Protein AF-A0A852W9G6-F1 (afdb_monomer_lite)

Secondary structure (DSSP, 8-state):
--------HHHHHHHHHHHHHHHHHHHHHHHHHSS-SEEE-TTS-EEE-HHHHHHHHHHHHHHHHHHHHTPPPTTHHHHHHHHHHHHHHHHHHHHHHHSPP-

Radius of gyration: 21.48 Å; chains: 1; bounding box: 53×25×56 Å

Foldseek 3Di:
DQPPDDDDPVLVVLVVVLVVLVVVLVVLVVVVVPDDQWDQDPVRDIDGDVSVVVNVVSVVSNVVSVVVSVPDDRVRCVVVVVVVVVVVVVVVVVVVVPDPDD

Sequence (102 aa):
MAAEMELRPDEVLVLEHAARTVDLLARIDEALVSAPLTVKGSMGQIVEHPLVSESRAQRATLARLLAQLKLLDSDDARVVAVAGRRTSRARAAAQARWQPSA

Structure (mmCIF, N/CA/C/O backbone):
data_AF-A0A852W9G6-F1
#
_entry.id   AF-A0A852W9G6-F1
#
loop_
_atom_site.group_PDB
_atom_site.id
_atom_site.type_symbol
_atom_site.label_atom_id
_atom_site.label_alt_id
_atom_site.label_comp_id
_atom_site.label_asym_id
_atom_site.label_entity_id
_atom_site.label_seq_id
_atom_site.pdbx_PDB_ins_code
_atom_site.Cartn_x
_atom_site.Cartn_y
_atom_site.Cartn_z
_atom_site.occupancy
_atom_site.B_iso_or_equiv
_atom_site.auth_seq_id
_atom_site.auth_comp_id
_atom_site.auth_asym_id
_atom_site.auth_atom_id
_atom_site.pdbx_PDB_model_num
ATOM 1 N N . MET A 1 1 ? -2.373 -12.660 -29.090 1.00 36.59 1 MET A N 1
ATOM 2 C CA . MET A 1 1 ? -0.939 -12.635 -28.732 1.00 36.59 1 MET A CA 1
ATOM 3 C C . MET A 1 1 ? -0.709 -11.390 -27.896 1.00 36.59 1 MET A C 1
ATOM 5 O O . MET A 1 1 ? -0.792 -10.301 -28.453 1.00 36.59 1 MET A O 1
ATOM 9 N N . ALA A 1 2 ? -0.526 -11.536 -26.582 1.00 45.69 2 ALA A N 1
ATOM 10 C CA . ALA A 1 2 ? -0.070 -10.423 -25.755 1.00 45.69 2 ALA A CA 1
ATOM 11 C C . ALA A 1 2 ? 1.337 -10.036 -26.230 1.00 45.69 2 ALA A C 1
ATOM 13 O O . ALA A 1 2 ? 2.143 -10.916 -26.530 1.00 45.69 2 ALA A O 1
ATOM 14 N N . ALA A 1 3 ? 1.605 -8.744 -26.389 1.00 56.19 3 ALA A N 1
ATOM 15 C CA . ALA A 1 3 ? 2.964 -8.299 -26.650 1.00 56.19 3 ALA A CA 1
ATOM 16 C C . ALA A 1 3 ? 3.798 -8.603 -25.398 1.00 56.19 3 ALA A C 1
ATOM 18 O O . ALA A 1 3 ? 3.446 -8.140 -24.315 1.00 56.19 3 ALA A O 1
ATOM 19 N N . GLU A 1 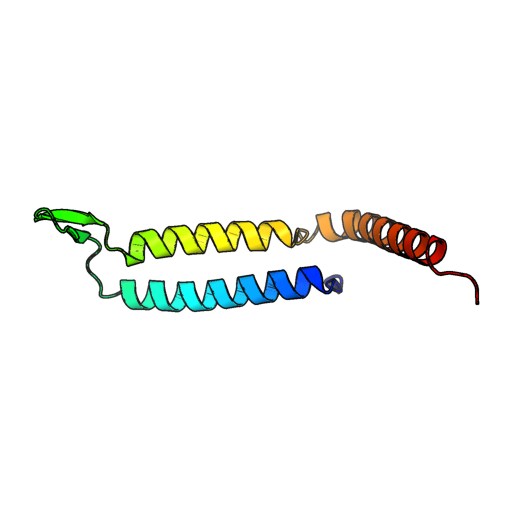4 ? 4.872 -9.382 -25.531 1.00 58.94 4 GLU A N 1
ATOM 20 C CA . GLU A 1 4 ? 5.870 -9.492 -24.467 1.00 58.94 4 GLU A CA 1
ATOM 21 C C . GLU A 1 4 ? 6.483 -8.105 -24.260 1.00 58.94 4 GLU A C 1
ATOM 23 O O . GLU A 1 4 ? 7.164 -7.562 -25.134 1.00 58.94 4 GLU A O 1
ATOM 28 N N . MET A 1 5 ? 6.152 -7.491 -23.127 1.00 64.12 5 MET A N 1
ATOM 29 C CA . MET A 1 5 ? 6.695 -6.206 -22.724 1.00 64.12 5 MET A CA 1
ATOM 30 C C . MET A 1 5 ? 7.882 -6.469 -21.807 1.00 64.12 5 MET A C 1
ATOM 32 O O . MET A 1 5 ? 7.714 -6.857 -20.653 1.00 64.12 5 MET A O 1
ATOM 36 N N . GLU A 1 6 ? 9.085 -6.278 -22.336 1.00 77.81 6 GLU A N 1
ATOM 37 C CA . GLU A 1 6 ? 10.304 -6.329 -21.537 1.00 77.81 6 GLU A CA 1
ATOM 38 C C . GLU A 1 6 ? 10.392 -5.060 -20.676 1.00 77.81 6 GLU A C 1
ATOM 40 O O . GLU A 1 6 ? 10.474 -3.944 -21.198 1.00 77.81 6 GLU A O 1
ATOM 45 N N . LEU A 1 7 ? 10.317 -5.236 -19.355 1.00 82.44 7 LEU A N 1
ATOM 46 C CA . LEU A 1 7 ? 10.411 -4.143 -18.390 1.00 82.44 7 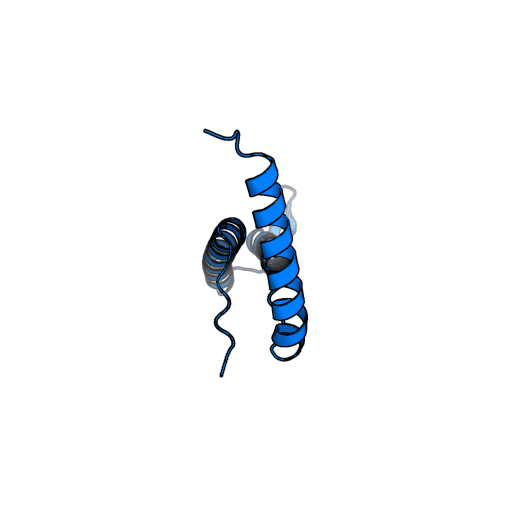LEU A CA 1
ATOM 47 C C . LEU A 1 7 ? 11.861 -3.689 -18.237 1.00 82.44 7 LEU A C 1
ATOM 49 O O . LEU A 1 7 ? 12.790 -4.494 -18.158 1.00 82.44 7 LEU A O 1
ATOM 53 N N . ARG A 1 8 ? 12.058 -2.378 -18.131 1.00 84.94 8 ARG A N 1
ATOM 54 C CA . ARG A 1 8 ? 13.361 -1.787 -17.814 1.00 84.94 8 ARG A CA 1
ATOM 55 C C . ARG A 1 8 ? 13.715 -2.044 -16.341 1.00 84.94 8 ARG A C 1
ATOM 57 O O . ARG A 1 8 ? 12.810 -2.208 -15.524 1.00 84.94 8 ARG A O 1
ATOM 64 N N . PRO A 1 9 ? 15.001 -2.003 -15.945 1.00 87.88 9 PRO A N 1
ATOM 65 C CA . PRO A 1 9 ? 15.393 -2.232 -14.551 1.00 87.88 9 PRO A CA 1
ATOM 66 C C . PRO A 1 9 ? 14.693 -1.312 -13.536 1.00 87.88 9 PRO A C 1
ATOM 68 O O . PRO A 1 9 ? 14.335 -1.759 -12.451 1.00 87.88 9 PRO A O 1
ATOM 71 N N . ASP A 1 10 ? 14.443 -0.046 -13.891 1.00 84.94 10 ASP A N 1
ATOM 72 C CA . ASP A 1 10 ? 13.683 0.890 -13.054 1.00 84.94 10 ASP A CA 1
ATOM 73 C C . ASP A 1 10 ? 12.213 0.475 -12.900 1.00 84.94 10 ASP A C 1
ATOM 75 O O . ASP A 1 10 ? 11.646 0.581 -11.816 1.00 84.94 10 ASP A O 1
ATOM 79 N N . GLU A 1 11 ? 11.607 -0.053 -13.962 1.00 89.69 11 GLU A N 1
ATOM 80 C CA . GLU A 1 11 ? 10.226 -0.544 -13.948 1.00 89.69 11 GLU A CA 1
ATOM 81 C C . GLU A 1 11 ? 10.096 -1.842 -13.146 1.00 89.69 11 GLU A C 1
ATOM 83 O O . GLU A 1 11 ? 9.111 -2.017 -12.434 1.00 89.69 11 GLU A O 1
ATOM 88 N N . VAL A 1 12 ? 11.102 -2.721 -13.188 1.00 92.25 12 VAL A N 1
ATOM 89 C CA . VAL A 1 12 ? 11.144 -3.926 -12.343 1.00 92.25 12 VAL A CA 1
ATOM 90 C C . VAL A 1 12 ? 11.154 -3.551 -10.860 1.00 92.25 12 VAL A C 1
ATOM 92 O O . VAL A 1 12 ? 10.386 -4.121 -10.089 1.00 92.25 12 VAL A O 1
ATOM 95 N N . LEU A 1 13 ? 11.951 -2.553 -10.460 1.00 94.00 13 LEU A N 1
ATOM 96 C CA . LEU A 1 13 ? 11.973 -2.071 -9.073 1.00 94.00 13 LEU A CA 1
ATOM 97 C C . LEU A 1 13 ? 10.623 -1.481 -8.647 1.00 94.00 13 LEU A C 1
ATOM 99 O O . LEU A 1 13 ? 10.129 -1.778 -7.561 1.00 94.00 13 LEU A O 1
ATOM 103 N N . VAL A 1 14 ? 9.994 -0.668 -9.503 1.00 94.56 14 VAL A N 1
ATOM 104 C CA . VAL A 1 14 ? 8.657 -0.114 -9.225 1.00 94.56 14 VAL A CA 1
ATOM 105 C C . VAL A 1 14 ? 7.619 -1.230 -9.083 1.00 94.56 14 VAL A C 1
ATOM 107 O O . VAL A 1 14 ? 6.789 -1.174 -8.174 1.00 94.56 14 VAL A O 1
ATOM 110 N N . LEU A 1 15 ? 7.677 -2.255 -9.937 1.00 94.25 15 LEU A N 1
ATOM 111 C CA . LEU A 1 15 ? 6.786 -3.410 -9.864 1.00 94.25 15 LEU A CA 1
ATOM 112 C C . LEU A 1 15 ? 6.994 -4.205 -8.570 1.00 94.25 15 LEU A C 1
ATOM 114 O O . LEU A 1 15 ? 6.019 -4.574 -7.918 1.00 94.25 15 LEU A O 1
ATOM 118 N N . GLU A 1 16 ? 8.244 -4.428 -8.165 1.00 96.81 16 GLU A N 1
ATOM 119 C CA . GLU A 1 16 ? 8.564 -5.101 -6.905 1.00 96.81 16 GLU A CA 1
ATOM 120 C C . GLU A 1 16 ? 8.018 -4.320 -5.701 1.00 96.81 16 GLU A C 1
ATOM 122 O O . GLU A 1 16 ? 7.395 -4.897 -4.807 1.00 96.81 16 GLU A O 1
ATOM 127 N N . HIS A 1 17 ? 8.193 -2.997 -5.686 1.00 97.56 17 HIS A N 1
ATOM 128 C CA . HIS A 1 17 ? 7.611 -2.150 -4.649 1.00 97.56 17 HIS A CA 1
ATOM 129 C C . HIS A 1 17 ? 6.082 -2.225 -4.640 1.00 97.56 17 HIS A C 1
ATOM 131 O O . HIS A 1 17 ? 5.496 -2.346 -3.566 1.00 97.56 17 HIS A O 1
ATOM 137 N N . ALA A 1 18 ? 5.438 -2.219 -5.811 1.00 96.94 18 ALA A N 1
ATOM 138 C CA . ALA A 1 18 ? 3.989 -2.365 -5.913 1.00 96.94 18 ALA A CA 1
ATOM 139 C C . ALA A 1 18 ? 3.513 -3.713 -5.346 1.00 96.94 18 ALA A C 1
ATOM 141 O O . ALA A 1 18 ? 2.557 -3.735 -4.573 1.00 96.94 18 ALA A O 1
ATOM 142 N N . ALA A 1 19 ? 4.204 -4.814 -5.661 1.00 97.44 19 ALA A N 1
ATOM 143 C CA . ALA A 1 19 ? 3.886 -6.141 -5.134 1.00 97.44 19 ALA A CA 1
ATOM 144 C C . ALA A 1 19 ? 3.986 -6.179 -3.601 1.00 97.44 19 ALA A C 1
ATOM 146 O O . ALA A 1 19 ? 3.043 -6.580 -2.923 1.00 97.44 19 ALA A O 1
ATOM 147 N N . ARG A 1 20 ? 5.073 -5.637 -3.040 1.00 98.19 20 ARG A N 1
ATOM 148 C CA . ARG A 1 20 ? 5.241 -5.525 -1.582 1.00 98.19 20 ARG A CA 1
ATOM 149 C C . ARG A 1 20 ? 4.149 -4.663 -0.934 1.00 98.19 20 ARG A C 1
ATOM 151 O O . ARG A 1 20 ? 3.702 -4.971 0.169 1.00 98.19 20 ARG A O 1
ATOM 158 N N . THR A 1 21 ? 3.703 -3.591 -1.596 1.00 98.25 21 THR A N 1
ATOM 159 C CA . THR A 1 21 ? 2.572 -2.773 -1.124 1.00 98.25 21 THR A CA 1
ATOM 160 C C . THR A 1 21 ? 1.264 -3.564 -1.121 1.00 98.25 21 THR A C 1
ATOM 162 O O . THR A 1 21 ? 0.489 -3.426 -0.176 1.00 98.25 21 THR A O 1
ATOM 165 N N . VAL A 1 22 ? 1.019 -4.406 -2.129 1.00 98.31 22 VAL A N 1
ATOM 166 C CA . VAL A 1 22 ? -0.155 -5.295 -2.165 1.00 98.31 22 VAL A CA 1
ATOM 167 C C . VAL A 1 22 ? -0.122 -6.292 -1.007 1.00 98.31 22 VAL A C 1
ATOM 169 O O . VAL A 1 22 ? -1.129 -6.430 -0.316 1.00 98.31 22 VAL A O 1
ATOM 172 N N . ASP A 1 23 ? 1.025 -6.913 -0.728 1.00 98.50 23 ASP A N 1
ATOM 173 C CA . ASP A 1 23 ? 1.165 -7.848 0.397 1.00 98.50 23 ASP A CA 1
ATOM 174 C C . ASP A 1 23 ? 0.893 -7.168 1.747 1.00 98.50 23 ASP A C 1
ATOM 176 O O . ASP A 1 23 ? 0.205 -7.711 2.615 1.00 98.50 23 ASP A O 1
ATOM 180 N N . LEU A 1 24 ? 1.406 -5.947 1.935 1.00 98.19 24 LEU A N 1
ATOM 181 C CA . LEU A 1 24 ? 1.128 -5.160 3.135 1.00 98.19 24 LEU A CA 1
ATOM 182 C C . LEU A 1 24 ? -0.360 -4.806 3.242 1.00 98.19 24 LEU A C 1
ATOM 184 O O . LEU A 1 24 ? -0.941 -4.933 4.319 1.00 98.19 24 LEU A O 1
ATOM 188 N N . LEU A 1 25 ? -0.979 -4.390 2.136 1.00 98.06 25 LEU A N 1
ATOM 189 C CA . LEU A 1 25 ? -2.401 -4.067 2.097 1.00 98.06 25 LEU A CA 1
ATOM 190 C C . LEU A 1 25 ? -3.261 -5.291 2.434 1.00 98.06 25 LEU A C 1
ATOM 192 O O . LEU A 1 25 ? -4.203 -5.152 3.205 1.00 98.06 25 LEU A O 1
ATOM 196 N N . ALA A 1 26 ? -2.902 -6.482 1.948 1.00 98.19 26 ALA A N 1
ATOM 197 C CA . ALA A 1 26 ? -3.593 -7.726 2.282 1.00 98.19 26 ALA A CA 1
ATOM 198 C C . ALA A 1 26 ? -3.547 -8.020 3.790 1.00 98.19 26 ALA A C 1
ATOM 200 O O . ALA A 1 26 ? -4.572 -8.341 4.386 1.00 98.19 26 ALA A O 1
ATOM 201 N N . ARG A 1 27 ? -2.387 -7.826 4.432 1.00 98.06 27 ARG A N 1
ATOM 202 C CA . ARG A 1 27 ? -2.245 -7.978 5.892 1.00 98.06 27 ARG A CA 1
ATOM 203 C C . ARG A 1 27 ? -3.078 -6.959 6.671 1.00 98.06 27 ARG A C 1
ATOM 205 O O . ARG A 1 27 ? -3.627 -7.290 7.719 1.00 98.06 27 ARG A O 1
ATOM 212 N N . ILE A 1 28 ? -3.154 -5.717 6.187 1.00 97.75 28 ILE A N 1
ATOM 213 C CA . ILE A 1 28 ? -3.988 -4.669 6.795 1.00 97.75 28 ILE A CA 1
ATOM 214 C C . ILE A 1 28 ? -5.470 -5.017 6.645 1.00 97.75 28 ILE A C 1
ATOM 216 O O . ILE A 1 28 ? -6.214 -4.924 7.619 1.00 97.75 28 ILE A O 1
ATOM 220 N N . ASP A 1 29 ? -5.891 -5.417 5.445 1.00 96.44 29 ASP A N 1
ATOM 221 C CA . ASP A 1 29 ? -7.276 -5.772 5.150 1.00 96.44 29 ASP A CA 1
ATOM 222 C C . ASP A 1 29 ? -7.709 -6.996 5.979 1.00 96.44 29 ASP A C 1
ATOM 224 O O . ASP A 1 29 ? -8.791 -6.971 6.561 1.00 96.44 29 ASP A O 1
ATOM 228 N N . GLU A 1 30 ? -6.849 -8.011 6.134 1.00 97.75 30 GLU A N 1
ATOM 229 C CA . GLU A 1 30 ? -7.087 -9.165 7.014 1.00 97.75 30 GLU A CA 1
ATOM 230 C C . GLU A 1 30 ? -7.261 -8.742 8.480 1.00 97.75 30 GLU A C 1
ATOM 232 O O . GLU A 1 30 ? -8.232 -9.131 9.131 1.00 97.75 30 GLU A O 1
ATOM 237 N N . ALA A 1 31 ? -6.368 -7.892 8.995 1.00 96.69 31 ALA A N 1
ATOM 238 C CA . ALA A 1 31 ? -6.474 -7.375 10.357 1.00 96.69 31 ALA A CA 1
ATOM 239 C C . ALA A 1 31 ? -7.740 -6.524 10.571 1.00 96.69 31 ALA A C 1
ATOM 241 O O . ALA A 1 31 ? -8.280 -6.490 11.676 1.00 96.69 31 ALA A O 1
ATOM 242 N N . LEU A 1 32 ? -8.234 -5.851 9.527 1.00 96.25 32 LEU A N 1
ATOM 243 C CA . LEU A 1 32 ? -9.451 -5.043 9.581 1.00 96.25 32 LEU A CA 1
ATOM 244 C C . LEU A 1 32 ? -10.746 -5.866 9.597 1.00 96.25 32 LEU A C 1
ATOM 246 O O . LEU A 1 32 ? -11.759 -5.334 10.043 1.00 96.25 32 LEU A O 1
ATOM 250 N N . VAL A 1 33 ? -10.741 -7.138 9.171 1.00 96.44 33 VAL A N 1
ATOM 251 C CA . VAL A 1 33 ? -11.957 -7.983 9.124 1.00 96.44 33 VAL A CA 1
ATOM 252 C C . VAL A 1 33 ? -12.646 -8.080 10.486 1.00 96.44 33 VAL A C 1
ATOM 254 O O . VAL A 1 33 ? -13.872 -8.050 10.567 1.00 96.44 33 VAL A O 1
ATOM 257 N N . SER A 1 34 ? -11.866 -8.202 11.559 1.00 93.00 34 SER A N 1
ATOM 258 C CA . SER A 1 34 ? -12.367 -8.349 12.930 1.00 93.00 34 SER A CA 1
ATOM 259 C C . SER A 1 34 ? -12.134 -7.112 13.803 1.00 93.00 34 SER A C 1
ATOM 261 O O . SER A 1 34 ? -12.538 -7.100 14.968 1.00 93.00 34 SER A O 1
ATOM 263 N N . ALA A 1 35 ? -11.508 -6.063 13.262 1.00 93.50 35 ALA A N 1
ATOM 264 C CA . ALA A 1 35 ? -11.223 -4.842 14.004 1.00 93.50 35 ALA A CA 1
ATOM 265 C C . ALA A 1 35 ? -12.433 -3.891 14.031 1.00 93.50 35 ALA A C 1
ATOM 267 O O . ALA A 1 35 ? -13.175 -3.779 13.051 1.00 93.50 35 ALA A O 1
ATOM 268 N N . PRO A 1 36 ? -12.626 -3.128 15.120 1.00 95.19 36 PRO A N 1
ATOM 269 C CA . PRO A 1 36 ? -13.585 -2.035 15.115 1.00 95.19 36 PRO A CA 1
ATOM 270 C C . PRO A 1 36 ? -13.121 -0.934 14.150 1.00 95.19 36 PRO A C 1
ATOM 272 O O . PRO A 1 36 ? -11.947 -0.578 14.118 1.00 95.19 36 PRO A O 1
ATOM 275 N N . LEU A 1 37 ? -14.047 -0.327 13.401 1.00 95.88 37 LEU A N 1
ATOM 276 C CA . LEU A 1 37 ? -13.722 0.766 12.465 1.00 95.88 37 LEU A CA 1
ATOM 277 C C . LEU A 1 37 ? -13.338 2.078 13.166 1.00 95.88 37 LEU A C 1
ATOM 279 O O . LEU A 1 37 ? -12.808 2.998 12.540 1.00 95.88 37 LEU A O 1
ATOM 283 N N . THR A 1 38 ? -13.591 2.162 14.469 1.00 97.19 38 THR A N 1
ATOM 284 C CA . THR A 1 38 ? -13.299 3.327 15.299 1.00 97.19 38 THR A CA 1
ATOM 285 C C . THR A 1 38 ? -12.654 2.914 16.613 1.00 97.19 38 THR A C 1
ATOM 287 O O . THR A 1 38 ? -13.000 1.877 17.177 1.00 97.19 38 THR A O 1
ATOM 290 N N . VAL A 1 39 ? -11.775 3.759 17.140 1.00 96.56 39 VAL A N 1
ATOM 291 C CA . VAL A 1 39 ? -11.103 3.576 18.432 1.00 96.56 39 VAL A CA 1
ATOM 292 C C . VAL A 1 39 ? -11.262 4.821 19.297 1.00 96.56 39 VAL A C 1
ATOM 294 O O . VAL A 1 39 ? -11.582 5.906 18.810 1.00 96.56 39 VAL A O 1
ATOM 297 N N . LYS A 1 40 ? -11.024 4.680 20.601 1.00 97.06 40 LYS A N 1
ATOM 298 C CA . LYS A 1 40 ? -10.946 5.829 21.503 1.00 97.06 40 LYS A CA 1
ATOM 299 C C . LYS A 1 40 ? -9.591 6.515 21.322 1.00 97.06 40 LYS A C 1
ATOM 301 O O . LYS A 1 40 ? -8.550 5.909 21.560 1.00 97.06 40 LYS A O 1
ATOM 306 N N . GLY A 1 41 ? -9.617 7.769 20.889 1.00 94.31 41 GLY A N 1
ATOM 307 C CA . GLY A 1 41 ? -8.447 8.628 20.772 1.00 94.31 41 GLY A CA 1
ATOM 308 C C . GLY A 1 41 ? -7.866 9.000 22.136 1.00 94.31 41 GLY A C 1
ATOM 309 O O . GLY A 1 41 ? -8.491 8.808 23.182 1.00 94.31 41 GLY A O 1
ATOM 310 N N . SER A 1 42 ? -6.662 9.573 22.129 1.00 92.50 42 SER A N 1
ATOM 311 C CA . SER A 1 42 ? -5.937 9.941 23.354 1.00 92.50 42 SER A CA 1
ATOM 312 C C . SER A 1 42 ? -6.675 10.965 24.224 1.00 92.50 42 SER A C 1
ATOM 314 O O . SER A 1 42 ? -6.531 10.934 25.441 1.00 92.50 42 SER A O 1
ATOM 316 N N . MET A 1 43 ? -7.500 11.832 23.625 1.00 95.56 43 MET A N 1
ATOM 317 C CA . MET A 1 43 ? -8.336 12.815 24.333 1.00 95.56 43 MET A CA 1
ATOM 318 C C . MET A 1 43 ? -9.745 12.276 24.643 1.00 95.56 43 MET A C 1
ATOM 320 O O . MET A 1 43 ? -10.634 13.022 25.043 1.00 95.56 43 MET A O 1
ATOM 324 N N . GLY A 1 44 ? -9.970 10.973 24.461 1.00 93.75 44 GLY A N 1
ATOM 325 C CA . GLY A 1 44 ? -11.219 10.292 24.787 1.00 93.75 44 GLY A CA 1
ATOM 326 C C . GLY A 1 44 ? -12.325 10.385 23.735 1.00 93.75 44 GLY A C 1
ATOM 327 O O . GLY A 1 44 ? -13.376 9.775 23.928 1.00 93.75 44 GLY A O 1
ATOM 328 N N . GLN A 1 45 ? -12.091 11.085 22.629 1.00 97.38 45 GLN A N 1
ATOM 329 C CA . GLN A 1 45 ? -12.996 11.165 21.488 1.00 97.38 45 GLN A CA 1
ATOM 330 C C . GLN A 1 45 ? -12.964 9.881 20.645 1.00 97.38 45 GLN A C 1
ATOM 332 O O . GLN A 1 45 ? -11.952 9.187 20.602 1.00 97.38 45 GLN A O 1
ATOM 337 N N . ILE A 1 46 ? -14.053 9.566 19.946 1.00 97.19 46 ILE A N 1
ATOM 338 C CA . ILE A 1 46 ? -14.075 8.459 18.981 1.00 97.19 46 ILE A CA 1
ATOM 339 C C . ILE A 1 46 ? -13.408 8.924 17.684 1.00 97.19 46 ILE A C 1
ATOM 341 O O . ILE A 1 46 ? -13.814 9.929 17.104 1.00 97.19 46 ILE A O 1
ATOM 345 N N . VAL A 1 47 ? -12.374 8.206 17.250 1.00 97.00 47 VAL A N 1
ATOM 346 C CA . VAL A 1 47 ? -11.626 8.467 16.011 1.00 97.00 47 VAL A CA 1
ATOM 347 C C . VAL A 1 47 ? -11.614 7.231 15.123 1.00 97.00 47 VAL A C 1
ATOM 349 O O . VAL A 1 47 ? -11.928 6.129 15.571 1.00 97.00 47 VAL A O 1
ATOM 352 N N . GLU A 1 48 ? -11.238 7.405 13.860 1.00 96.69 48 GLU A N 1
ATOM 353 C CA . GLU A 1 48 ? -11.028 6.283 12.946 1.00 96.69 48 GLU A CA 1
ATOM 354 C C . GLU A 1 48 ? -9.942 5.326 13.450 1.00 96.69 48 GLU A C 1
ATOM 356 O O . GLU A 1 48 ? -8.951 5.735 14.060 1.00 96.69 48 GLU A O 1
ATOM 361 N N . HIS A 1 49 ? -10.124 4.034 13.190 1.00 96.75 49 HIS A N 1
ATOM 362 C CA . HIS A 1 49 ? -9.115 3.038 13.512 1.00 96.75 49 HIS A CA 1
ATOM 363 C C . HIS A 1 49 ? -7.840 3.283 12.674 1.00 96.75 49 HIS A C 1
ATOM 365 O O . HIS A 1 49 ? -7.950 3.431 11.455 1.00 96.75 49 HIS A O 1
ATOM 371 N N . PRO A 1 50 ? -6.624 3.270 13.257 1.00 96.12 50 PRO A N 1
ATOM 372 C CA . PRO A 1 50 ? -5.384 3.579 12.531 1.00 96.12 50 PRO A CA 1
ATOM 373 C C . PRO A 1 50 ? -5.141 2.719 11.282 1.00 96.12 50 PRO A C 1
ATOM 375 O O . PRO A 1 50 ? -4.647 3.199 10.271 1.00 96.12 50 PRO A O 1
ATOM 378 N N . LEU A 1 51 ? -5.542 1.445 11.310 1.00 97.12 51 LEU A N 1
ATOM 379 C CA . LEU A 1 51 ? -5.455 0.578 10.127 1.00 97.12 51 LEU A CA 1
ATOM 380 C C . LEU A 1 51 ? -6.334 1.045 8.953 1.00 97.12 51 LEU A C 1
ATOM 382 O O . LEU A 1 51 ? -6.000 0.775 7.804 1.00 97.12 51 LEU A O 1
ATOM 386 N N . VAL A 1 52 ? -7.429 1.770 9.209 1.00 96.81 52 VAL A N 1
ATOM 387 C CA . VAL A 1 52 ? -8.278 2.332 8.146 1.00 96.81 52 VAL A CA 1
ATOM 388 C C . VAL A 1 52 ? -7.538 3.458 7.428 1.00 96.81 52 VAL A C 1
ATOM 390 O O . VAL A 1 52 ? -7.528 3.499 6.196 1.00 96.81 52 VAL A O 1
ATOM 393 N N . SER A 1 53 ? -6.892 4.361 8.172 1.00 96.44 53 SER A N 1
ATOM 394 C CA . SER A 1 53 ? -6.102 5.436 7.567 1.00 96.44 53 SER A CA 1
ATOM 395 C C . SER A 1 53 ? -4.870 4.893 6.843 1.00 96.44 53 SER A C 1
ATOM 397 O O . SER A 1 53 ? -4.591 5.333 5.725 1.00 96.44 53 SER A O 1
ATOM 399 N N . GLU A 1 54 ? -4.219 3.871 7.400 1.00 97.81 54 GLU A N 1
ATOM 400 C CA . GLU A 1 5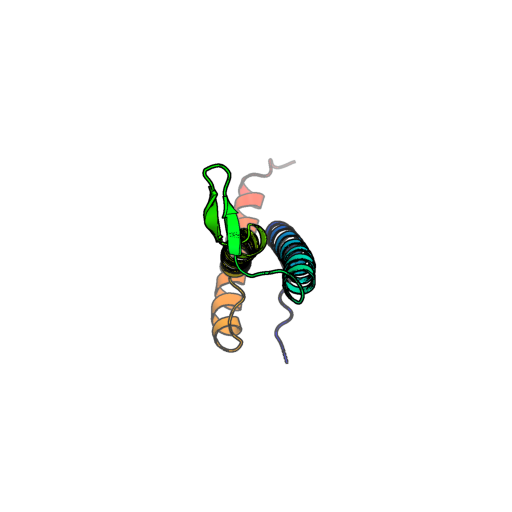4 ? -3.107 3.172 6.754 1.00 97.81 54 GLU A CA 1
ATOM 401 C C . GLU A 1 54 ? -3.541 2.460 5.459 1.00 97.81 54 GLU A C 1
ATOM 403 O O . GLU A 1 54 ? -2.898 2.633 4.426 1.00 97.81 54 GLU A O 1
ATOM 408 N N . SER A 1 55 ? -4.676 1.742 5.449 1.00 97.75 55 SER A N 1
ATOM 409 C CA . SER A 1 55 ? -5.216 1.100 4.233 1.00 97.75 55 SER A CA 1
ATOM 410 C C . SER A 1 55 ? -5.437 2.123 3.113 1.00 97.75 55 SER A C 1
ATOM 412 O O . SER A 1 55 ? -5.033 1.903 1.967 1.00 97.75 55 SER A O 1
ATOM 414 N N . ARG A 1 56 ? -6.000 3.299 3.431 1.00 97.31 56 ARG A N 1
ATOM 415 C CA . ARG A 1 56 ? -6.165 4.388 2.449 1.00 97.31 56 ARG A CA 1
ATOM 416 C C . ARG A 1 56 ? -4.821 4.899 1.925 1.00 97.31 56 ARG A C 1
ATOM 418 O O . ARG A 1 56 ? -4.692 5.116 0.719 1.00 97.31 56 ARG A O 1
ATOM 425 N N . ALA A 1 57 ? -3.827 5.073 2.796 1.00 97.81 57 ALA A N 1
ATOM 426 C CA . ALA A 1 57 ? -2.492 5.513 2.400 1.00 97.81 57 ALA A CA 1
ATOM 427 C C . ALA A 1 57 ? -1.802 4.489 1.482 1.00 97.81 57 ALA A C 1
ATOM 429 O O . ALA A 1 57 ? -1.297 4.862 0.423 1.00 97.81 57 ALA A O 1
ATOM 430 N N . GLN A 1 58 ? -1.854 3.199 1.821 1.00 98.19 58 GLN A N 1
ATOM 431 C CA . GLN A 1 58 ? -1.267 2.132 1.006 1.00 98.19 58 GLN A CA 1
ATOM 432 C C . GLN A 1 58 ? -1.943 2.005 -0.362 1.00 98.19 58 GLN A C 1
ATOM 434 O O . GLN A 1 58 ? -1.257 1.875 -1.375 1.00 98.19 58 GLN A O 1
ATOM 439 N N . ARG A 1 59 ? -3.272 2.155 -0.437 1.00 97.88 59 ARG A N 1
ATOM 440 C CA . ARG A 1 59 ? -4.001 2.204 -1.719 1.00 97.88 59 ARG A CA 1
ATOM 441 C C . ARG A 1 59 ? -3.566 3.391 -2.581 1.00 97.88 59 ARG A C 1
ATOM 443 O O . ARG A 1 59 ? -3.383 3.233 -3.787 1.00 97.88 59 ARG 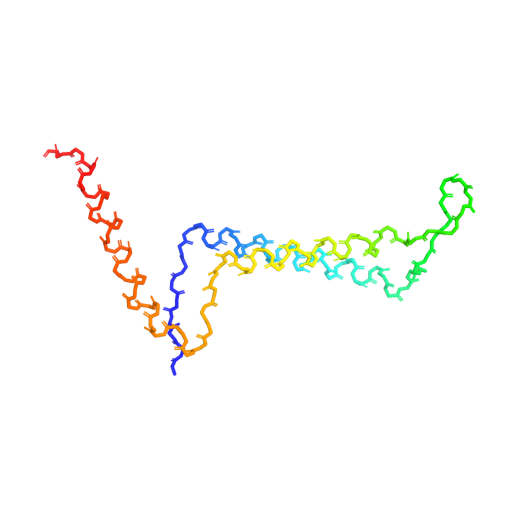A O 1
ATOM 450 N N . ALA A 1 60 ? -3.350 4.562 -1.980 1.00 96.69 60 ALA A N 1
ATOM 451 C CA . ALA A 1 60 ? -2.843 5.730 -2.700 1.00 96.69 60 ALA A CA 1
ATOM 452 C C . ALA A 1 60 ? -1.403 5.523 -3.204 1.00 96.69 60 ALA A C 1
ATOM 454 O O . ALA A 1 60 ? -1.091 5.890 -4.339 1.00 96.69 60 ALA A O 1
ATOM 455 N N . THR A 1 61 ? -0.533 4.913 -2.395 1.00 96.62 61 THR A N 1
ATOM 456 C CA . THR A 1 61 ? 0.835 4.542 -2.791 1.00 96.62 61 THR A CA 1
ATOM 457 C C . THR A 1 61 ? 0.821 3.546 -3.945 1.00 96.62 61 THR A C 1
ATOM 459 O O . THR A 1 61 ? 1.487 3.782 -4.952 1.00 96.62 61 THR A O 1
ATOM 462 N N . LEU A 1 62 ? 0.012 2.488 -3.852 1.00 97.12 62 LEU A N 1
ATOM 463 C CA . LEU A 1 62 ? -0.138 1.491 -4.909 1.00 97.12 62 LEU A CA 1
ATOM 464 C C . LEU A 1 62 ? -0.593 2.135 -6.221 1.00 97.12 62 LEU A C 1
ATOM 466 O O . LEU A 1 62 ? 0.031 1.917 -7.255 1.00 97.12 62 LEU A O 1
ATOM 470 N N . ALA A 1 63 ? -1.620 2.989 -6.180 1.00 93.56 63 ALA A N 1
ATOM 471 C CA . ALA A 1 63 ? -2.094 3.704 -7.364 1.00 93.56 63 ALA A CA 1
ATOM 472 C C . ALA A 1 63 ? -0.983 4.547 -8.017 1.00 93.56 63 ALA A C 1
ATOM 474 O O . ALA A 1 63 ? -0.853 4.561 -9.240 1.00 93.56 63 ALA A O 1
ATOM 475 N N . ARG A 1 64 ? -0.139 5.214 -7.216 1.00 93.56 64 ARG A N 1
ATOM 476 C C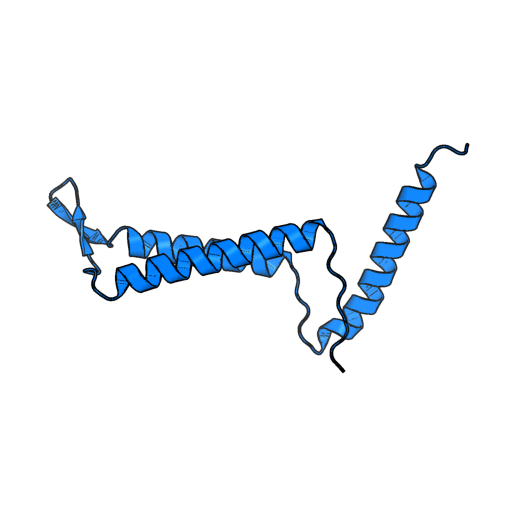A . ARG A 1 64 ? 1.009 5.988 -7.723 1.00 93.56 64 ARG A CA 1
ATOM 477 C C . ARG A 1 64 ? 2.084 5.096 -8.342 1.00 93.56 64 ARG A C 1
ATOM 479 O O . ARG A 1 64 ? 2.596 5.450 -9.399 1.00 93.56 64 ARG A O 1
ATOM 486 N N . LEU A 1 65 ? 2.424 3.972 -7.710 1.00 93.88 65 LEU A N 1
ATOM 487 C CA . LEU A 1 65 ? 3.409 3.017 -8.233 1.00 93.88 65 LEU A CA 1
ATOM 488 C C . LEU A 1 65 ? 2.931 2.405 -9.556 1.00 93.88 65 LEU A C 1
ATOM 490 O O . LEU A 1 65 ? 3.673 2.385 -10.534 1.00 93.88 65 LEU A O 1
ATOM 494 N N . LEU A 1 66 ? 1.662 1.999 -9.632 1.00 90.75 66 LEU A N 1
ATOM 495 C CA . LEU A 1 66 ? 1.073 1.464 -10.861 1.00 90.75 66 LEU A CA 1
ATOM 496 C C . LEU A 1 66 ? 1.013 2.514 -11.980 1.00 90.75 66 LEU A C 1
ATOM 498 O O . LEU A 1 66 ? 1.333 2.208 -13.127 1.00 90.75 66 LEU A O 1
ATOM 502 N N . ALA A 1 67 ? 0.688 3.770 -11.658 1.00 87.19 67 ALA A N 1
ATOM 503 C CA . ALA A 1 67 ? 0.710 4.859 -12.635 1.00 87.19 67 ALA A CA 1
ATOM 504 C C . ALA A 1 67 ? 2.122 5.134 -13.193 1.00 87.19 67 ALA A C 1
ATOM 506 O O . ALA A 1 67 ? 2.260 5.533 -14.351 1.00 87.19 67 ALA A O 1
ATOM 507 N N . GLN A 1 68 ? 3.180 4.903 -12.405 1.00 87.19 68 GLN A N 1
ATOM 508 C CA . GLN A 1 68 ? 4.569 5.052 -12.862 1.00 87.19 68 GLN A CA 1
ATOM 509 C C . GLN A 1 68 ? 4.979 3.986 -13.877 1.00 87.19 68 GLN A C 1
ATOM 511 O O . GLN A 1 68 ? 5.755 4.296 -14.782 1.00 87.19 68 GLN A O 1
ATOM 516 N N . LEU A 1 69 ? 4.436 2.769 -13.768 1.00 85.19 69 LEU A N 1
ATOM 517 C CA . LEU A 1 69 ? 4.711 1.692 -14.721 1.00 85.19 69 LEU A CA 1
ATOM 518 C C . LEU A 1 69 ? 4.152 1.986 -16.117 1.00 85.19 69 LEU A C 1
ATOM 520 O O . LEU A 1 69 ? 4.581 1.348 -17.073 1.00 85.19 69 LEU A O 1
ATOM 524 N N . LYS A 1 70 ? 3.219 2.949 -16.246 1.00 73.88 70 LYS A N 1
ATOM 525 C CA . LYS A 1 70 ? 2.563 3.323 -17.514 1.00 73.88 70 LYS A CA 1
ATOM 526 C C . LYS A 1 70 ? 2.150 2.087 -18.317 1.00 73.88 70 LYS A C 1
ATOM 528 O O . LYS A 1 70 ? 2.340 2.050 -19.533 1.00 73.88 70 LYS A O 1
ATOM 533 N N . LEU A 1 71 ? 1.648 1.067 -17.611 1.00 69.06 71 LEU A N 1
ATOM 534 C CA . LEU A 1 71 ? 1.223 -0.184 -18.222 1.00 69.06 71 LEU A CA 1
ATOM 535 C C . LEU A 1 71 ? 0.160 0.171 -19.249 1.00 69.06 71 LEU A C 1
ATOM 537 O O . LEU A 1 71 ? -0.850 0.795 -18.929 1.00 69.06 71 LEU A O 1
ATOM 541 N N . LEU A 1 72 ? 0.471 -0.130 -20.500 1.00 62.06 72 LEU A N 1
ATOM 542 C CA . LEU A 1 72 ? -0.378 0.232 -21.613 1.00 62.06 72 LEU A CA 1
ATOM 543 C C . LEU A 1 72 ? -1.606 -0.657 -21.564 1.00 62.06 72 LEU A C 1
ATOM 545 O O . LEU A 1 72 ? -1.481 -1.869 -21.368 1.00 62.06 72 LEU A O 1
ATOM 549 N N . ASP A 1 73 ? -2.772 -0.058 -21.773 1.00 57.66 73 ASP A N 1
ATOM 550 C CA . ASP A 1 73 ? -3.950 -0.862 -22.035 1.00 57.66 73 ASP A CA 1
ATOM 551 C C . ASP A 1 73 ? -3.749 -1.634 -23.349 1.00 57.66 73 ASP A C 1
ATOM 553 O O . ASP A 1 73 ? -2.932 -1.252 -24.198 1.00 57.66 73 ASP A O 1
ATOM 557 N N . SER A 1 74 ? -4.457 -2.749 -23.513 1.00 55.50 74 SER A N 1
ATOM 558 C CA . SER A 1 74 ? -4.164 -3.729 -24.575 1.00 55.50 74 SER A CA 1
ATOM 559 C C . SER A 1 74 ? -4.170 -3.118 -25.989 1.00 55.50 74 SER A C 1
ATOM 561 O O . SER A 1 74 ? -3.406 -3.560 -26.853 1.00 55.50 74 SER A O 1
ATOM 563 N N . ASP A 1 75 ? -4.960 -2.062 -26.206 1.00 55.84 75 ASP A N 1
ATOM 564 C CA . ASP A 1 75 ? -5.045 -1.331 -27.475 1.00 55.84 75 ASP A CA 1
ATOM 565 C C . ASP A 1 75 ? -3.968 -0.233 -27.630 1.00 55.84 75 ASP A C 1
ATOM 567 O O . ASP A 1 75 ? -3.409 -0.057 -28.718 1.00 55.84 75 ASP A O 1
ATOM 571 N N . ASP A 1 76 ? -3.572 0.432 -26.540 1.00 56.09 76 ASP A N 1
ATOM 572 C CA . ASP A 1 76 ? -2.512 1.456 -26.526 1.00 56.09 76 ASP A CA 1
ATOM 573 C C . ASP A 1 76 ? -1.101 0.849 -26.606 1.00 56.09 76 ASP A C 1
ATOM 575 O O . ASP A 1 76 ? -0.142 1.494 -27.061 1.00 56.09 76 ASP A O 1
ATOM 579 N N . ALA A 1 77 ? -0.974 -0.429 -26.233 1.00 55.91 77 ALA A N 1
ATOM 580 C CA . ALA A 1 77 ? 0.274 -1.181 -26.232 1.00 55.91 77 ALA A CA 1
ATOM 581 C C . ALA A 1 77 ? 0.978 -1.156 -27.596 1.00 55.91 77 ALA A C 1
ATOM 583 O O . ALA A 1 77 ? 2.201 -1.023 -27.673 1.00 55.91 77 ALA A O 1
ATOM 584 N N . ARG A 1 78 ? 0.220 -1.216 -28.699 1.00 53.31 78 ARG A N 1
ATOM 585 C CA . ARG A 1 78 ? 0.781 -1.189 -30.061 1.00 53.31 78 ARG A CA 1
ATOM 586 C C . ARG A 1 78 ? 1.370 0.168 -30.440 1.00 53.31 78 ARG A C 1
ATOM 588 O O . ARG A 1 78 ? 2.449 0.205 -31.036 1.00 53.31 78 ARG A O 1
ATOM 595 N N . VAL A 1 79 ? 0.693 1.266 -30.107 1.00 54.88 79 VAL A N 1
ATOM 596 C CA . VAL A 1 79 ? 1.118 2.626 -30.482 1.00 54.88 79 VAL A CA 1
ATOM 597 C C . VAL A 1 79 ? 2.369 3.020 -29.702 1.00 54.88 79 VAL A C 1
ATOM 599 O O . VAL A 1 79 ? 3.352 3.505 -30.274 1.00 54.88 79 VAL A O 1
ATOM 602 N N . VAL A 1 80 ? 2.388 2.726 -28.402 1.00 53.31 80 VAL A N 1
ATOM 603 C CA . VAL A 1 80 ? 3.530 3.060 -27.553 1.00 53.31 80 VAL A CA 1
ATOM 604 C C . VAL A 1 80 ? 4.658 2.036 -27.668 1.00 53.31 80 VAL A C 1
ATOM 606 O O . VAL A 1 80 ? 5.800 2.450 -27.571 1.00 53.31 80 VAL A O 1
ATOM 609 N N . ALA A 1 81 ? 4.452 0.760 -28.014 1.00 57.75 81 ALA A N 1
ATOM 610 C CA . ALA A 1 81 ? 5.579 -0.138 -28.328 1.00 57.75 81 ALA A CA 1
ATOM 611 C C . ALA A 1 81 ? 6.404 0.345 -29.537 1.00 57.75 81 ALA A C 1
ATOM 613 O O . ALA A 1 81 ? 7.606 0.081 -29.634 1.00 57.75 81 ALA A O 1
ATOM 614 N N . VAL A 1 82 ? 5.782 1.061 -30.479 1.00 57.94 82 VAL A N 1
ATOM 615 C CA . VAL A 1 82 ? 6.493 1.725 -31.583 1.00 57.94 82 VAL A CA 1
ATOM 616 C C . VAL A 1 82 ? 7.200 2.992 -31.089 1.00 57.94 82 VAL A C 1
ATOM 618 O O . VAL A 1 82 ? 8.355 3.222 -31.452 1.00 57.94 82 VAL A O 1
ATOM 621 N N . ALA A 1 83 ? 6.561 3.787 -30.225 1.00 58.22 83 ALA A N 1
ATOM 622 C CA . ALA A 1 83 ? 7.165 4.984 -29.636 1.00 58.22 83 ALA A CA 1
ATOM 623 C C . ALA A 1 83 ? 8.318 4.655 -28.665 1.00 58.22 83 ALA A C 1
ATOM 625 O O . ALA A 1 83 ? 9.408 5.188 -28.814 1.00 58.22 83 ALA A O 1
ATOM 626 N N . GLY A 1 84 ? 8.128 3.716 -27.743 1.00 59.62 84 GLY A N 1
ATOM 627 C CA . GLY A 1 84 ? 9.103 3.185 -26.793 1.00 59.62 84 GLY A CA 1
ATOM 628 C C . GLY A 1 84 ? 10.317 2.560 -27.473 1.00 59.62 84 GLY A C 1
ATOM 629 O O . GLY A 1 84 ? 11.435 2.815 -27.037 1.00 59.62 84 GLY A O 1
ATOM 630 N N . ARG A 1 85 ? 10.140 1.861 -28.608 1.00 58.94 85 ARG A N 1
ATOM 631 C CA . ARG A 1 85 ? 11.263 1.431 -29.468 1.00 58.94 85 ARG A CA 1
ATOM 632 C C . ARG A 1 85 ? 12.057 2.603 -30.048 1.00 58.94 85 ARG A C 1
ATOM 634 O O . ARG A 1 85 ? 13.267 2.486 -30.240 1.00 58.94 85 ARG A O 1
ATOM 641 N N . ARG A 1 86 ? 11.411 3.740 -30.333 1.00 55.78 86 ARG A N 1
ATOM 642 C CA . ARG A 1 86 ? 12.110 4.974 -30.735 1.00 55.78 86 ARG A CA 1
ATOM 643 C C . ARG A 1 86 ? 12.835 5.606 -29.546 1.00 55.78 86 ARG A C 1
ATOM 645 O O . ARG A 1 86 ? 13.977 6.020 -29.711 1.00 55.78 86 ARG A O 1
ATOM 652 N N . THR A 1 87 ? 12.237 5.627 -28.354 1.00 60.19 87 THR A N 1
ATOM 653 C CA . THR A 1 87 ? 12.851 6.198 -27.142 1.00 60.19 87 THR A CA 1
ATOM 654 C C . THR A 1 87 ? 14.032 5.368 -26.636 1.00 60.19 87 THR A C 1
ATOM 656 O O . THR A 1 87 ? 15.050 5.935 -26.239 1.00 60.19 87 THR A O 1
ATOM 659 N N . SER A 1 88 ? 13.943 4.035 -26.689 1.00 61.41 88 SER A N 1
ATOM 660 C CA . SER A 1 88 ? 15.046 3.133 -26.340 1.00 61.41 88 SER A CA 1
ATOM 661 C C . SER A 1 88 ? 16.201 3.250 -27.336 1.00 61.41 88 SER A C 1
ATOM 663 O O . SER A 1 88 ? 17.344 3.380 -26.908 1.00 61.41 88 SER A O 1
ATOM 665 N N . ARG A 1 89 ? 15.923 3.345 -28.648 1.00 59.41 89 ARG A N 1
ATOM 666 C CA . ARG A 1 89 ? 16.940 3.676 -29.665 1.00 59.41 89 ARG A CA 1
ATOM 667 C C . ARG A 1 89 ? 17.561 5.056 -29.460 1.00 59.41 89 ARG A C 1
ATOM 669 O O . ARG A 1 89 ? 18.769 5.189 -29.610 1.00 59.41 89 ARG A O 1
ATOM 676 N N . ALA A 1 90 ? 16.773 6.068 -29.096 1.00 62.56 90 ALA A N 1
ATOM 677 C CA . ALA A 1 90 ? 17.284 7.411 -28.826 1.00 62.56 90 ALA A CA 1
ATOM 678 C C . ALA A 1 90 ? 18.212 7.434 -27.600 1.00 62.56 90 ALA A C 1
ATOM 680 O O . ALA A 1 90 ? 19.257 8.080 -27.643 1.00 62.56 90 ALA A O 1
ATOM 681 N N . ARG A 1 91 ? 17.889 6.682 -26.536 1.00 62.50 91 ARG A N 1
ATOM 682 C CA . ARG A 1 91 ? 18.793 6.503 -25.386 1.00 62.50 91 ARG A CA 1
ATOM 683 C C . ARG A 1 91 ? 20.026 5.681 -25.728 1.00 62.50 91 ARG A C 1
ATOM 685 O O . ARG A 1 91 ? 21.102 6.078 -25.313 1.00 62.50 91 ARG A O 1
ATOM 692 N N . ALA A 1 92 ? 19.898 4.590 -26.483 1.00 68.56 92 ALA A N 1
ATOM 693 C CA . ALA A 1 92 ? 21.044 3.795 -26.925 1.00 68.56 92 ALA A CA 1
ATOM 694 C C . ALA A 1 92 ? 22.006 4.639 -27.779 1.00 68.56 92 ALA A C 1
ATOM 696 O O . ALA A 1 92 ? 23.209 4.625 -27.551 1.00 68.56 92 ALA A O 1
ATOM 697 N N . ALA A 1 93 ? 21.474 5.453 -28.696 1.00 65.31 93 ALA A N 1
ATOM 698 C CA . ALA A 1 93 ? 22.253 6.411 -29.476 1.00 65.31 93 ALA A CA 1
ATOM 699 C C . ALA A 1 93 ? 22.885 7.507 -28.602 1.00 65.31 93 ALA A C 1
ATOM 701 O O . ALA A 1 93 ? 24.031 7.886 -28.830 1.00 65.31 93 ALA A O 1
ATOM 702 N N . ALA A 1 94 ? 22.171 8.004 -27.585 1.00 68.06 94 ALA A N 1
ATOM 703 C CA . ALA A 1 94 ? 22.726 8.955 -26.626 1.00 68.06 94 ALA A CA 1
ATOM 704 C C . ALA A 1 94 ? 23.843 8.320 -25.784 1.00 68.06 94 ALA A C 1
ATOM 706 O O . ALA A 1 94 ? 24.899 8.915 -25.662 1.00 68.06 94 ALA A O 1
ATOM 707 N N . GLN A 1 95 ? 23.673 7.101 -25.271 1.00 73.94 95 GLN A N 1
ATOM 708 C CA . GLN A 1 95 ? 24.712 6.384 -24.525 1.00 73.94 95 GLN A CA 1
ATOM 709 C C . GLN A 1 95 ? 25.929 6.078 -25.406 1.00 73.94 95 GLN A C 1
ATOM 711 O O . GLN A 1 95 ? 27.051 6.323 -24.979 1.00 73.94 95 GLN A O 1
ATOM 716 N N . ALA A 1 96 ? 25.722 5.652 -26.657 1.00 73.56 96 ALA A N 1
ATOM 717 C CA . ALA A 1 96 ? 26.797 5.446 -27.629 1.00 73.56 96 ALA A CA 1
ATOM 718 C C . ALA A 1 96 ? 27.582 6.736 -27.926 1.00 73.56 96 ALA A C 1
ATOM 720 O O . ALA A 1 96 ? 28.786 6.684 -28.142 1.00 73.56 96 ALA A O 1
ATOM 721 N N . ARG A 1 97 ? 26.929 7.908 -27.884 1.00 64.81 97 ARG A N 1
ATOM 722 C CA . ARG A 1 97 ? 27.590 9.214 -28.062 1.00 64.81 97 ARG A CA 1
ATOM 723 C C . ARG A 1 97 ? 28.489 9.620 -26.894 1.00 64.81 97 ARG A C 1
ATOM 725 O O . ARG A 1 97 ? 29.302 10.519 -27.067 1.00 64.81 97 ARG A O 1
ATOM 732 N N . TRP A 1 98 ? 28.285 9.033 -25.716 1.00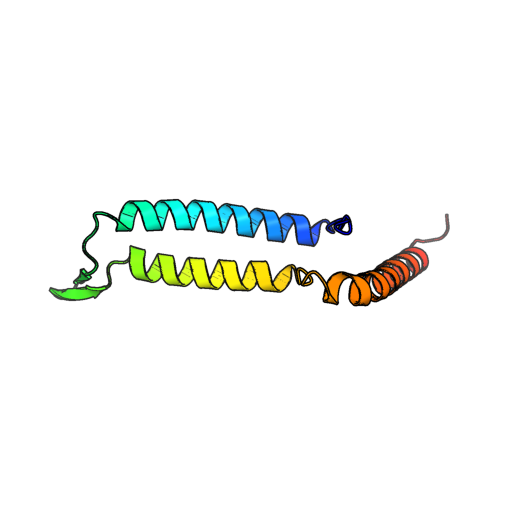 70.94 98 TRP A N 1
ATOM 733 C CA . TRP A 1 98 ? 28.978 9.401 -24.477 1.00 70.94 98 TRP A CA 1
ATOM 734 C C . TRP A 1 98 ? 29.946 8.311 -23.998 1.00 70.94 98 TRP A C 1
ATOM 736 O O . TRP A 1 98 ? 30.609 8.500 -22.981 1.00 70.94 98 TRP A O 1
ATOM 746 N N . GLN A 1 99 ? 30.063 7.192 -24.720 1.00 65.75 99 GLN A N 1
ATOM 747 C CA . GLN A 1 99 ? 31.159 6.251 -24.508 1.00 65.75 99 GLN A CA 1
ATOM 748 C C . GLN A 1 99 ? 32.428 6.813 -25.168 1.00 65.75 99 GLN A C 1
ATOM 750 O O . GLN A 1 99 ? 32.387 7.134 -26.358 1.00 65.75 99 GLN A O 1
ATOM 755 N N . PRO A 1 100 ? 33.545 6.970 -24.432 1.00 56.47 100 PRO A N 1
ATOM 756 C CA . PRO A 1 100 ? 34.807 7.365 -25.040 1.00 56.47 100 PRO A CA 1
ATOM 757 C C . PRO A 1 100 ? 35.222 6.279 -26.033 1.00 56.47 100 PRO A C 1
ATOM 759 O O . PRO A 1 100 ? 35.164 5.093 -25.712 1.00 56.47 100 PRO A O 1
ATOM 762 N N . SER A 1 101 ? 35.625 6.678 -27.236 1.00 63.16 101 SER A N 1
ATOM 763 C CA . SER A 1 101 ? 36.241 5.770 -28.201 1.00 63.16 101 SER A CA 1
ATOM 764 C C . SER A 1 101 ? 37.513 5.178 -27.589 1.00 63.16 101 SER A C 1
ATOM 766 O O . SER A 1 101 ? 38.419 5.941 -27.244 1.00 63.16 101 SER A O 1
ATOM 768 N N . ALA A 1 102 ? 37.547 3.854 -27.426 1.00 51.41 102 ALA A N 1
ATOM 769 C CA . ALA A 1 102 ? 38.767 3.104 -27.132 1.00 51.41 102 ALA A CA 1
ATOM 770 C C . ALA A 1 102 ? 39.691 3.066 -28.356 1.00 51.41 102 ALA A C 1
ATOM 772 O O . ALA A 1 102 ? 39.152 3.025 -29.488 1.00 51.41 102 ALA A O 1
#

pLDDT: mean 81.85, std 17.68, range [36.59, 98.5]

Organism: NCBI:txid642776